Protein AF-A0A5Q0BED1-F1 (afdb_monomer)

pLDDT: mean 77.15, std 21.36, range [31.84, 97.44]

Sequence (148 aa):
MGQYRPIPPTPCAIPGTHDHTKPSTDGGWRLSFCRVACMITAPLAITELKLYQALAAKTGEMLEAANAQEFSSVVKLSAEQGEILDALQALSPSVLSPAAKDHKMRLLAEILAQEKLLECAVNQWHRQVSGQMRINRVRISLTDAYSP

Radius of gyration: 29.72 Å; Cα contacts (8 Å, |Δi|>4): 59; chains: 1; bounding box: 85×28×82 Å

Mean predicted aligned error: 14.16 Å

Foldseek 3Di:
DDDDDDDDDDDDDDDDDDDDDDDDDDDDDPPPVVVVVCVVQVVLLVVLLVLLVVLLVLLVVLLVCLVVVVVVSNVVSVVVSVVSVVVNVPRDDGDDDPVSVVSSVVSVVSSVVSVVSSVVSVVVVVVVVVVVVVVVVVVVVVCVVPPD

Solvent-accessible surface area (backbone atoms only — not comparable to full-atom values): 8977 Å² total; per-residue (Å²): 141,82,84,84,77,87,82,80,86,82,82,87,81,83,86,81,89,78,89,81,81,85,81,79,94,74,81,84,78,87,71,61,67,65,54,58,59,48,65,68,50,49,63,55,43,53,50,53,52,50,49,49,5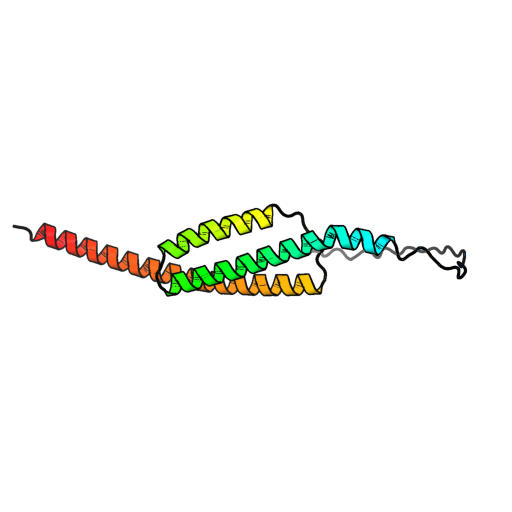1,51,49,36,51,48,48,50,53,33,36,52,28,44,74,71,65,35,56,73,55,29,55,54,47,50,53,56,48,46,56,51,50,53,54,57,67,71,51,72,94,64,90,62,53,72,72,54,47,56,50,51,52,51,43,51,54,50,35,55,55,43,51,54,51,35,52,52,45,53,53,54,48,53,53,51,54,52,51,50,52,51,53,49,52,52,50,50,55,49,50,63,74,69,57,131

Organism: NCBI:txid1808979

Secondary structure (DSSP, 8-state):
---PPPPPPP-------------------TTSHHHHHHHHHHHHHHHHHHHHHHHHHHHHHHHHHHHTT-HHHHHHHHHHHHHHHHHHHHS------HHHHHHHHHHHHHHHHHHHHHHHHHHHHHHHHHHHHHHHHHHHHHHHHT--

Structure (mmCIF, N/CA/C/O backbone):
data_AF-A0A5Q0BED1-F1
#
_entry.id   AF-A0A5Q0BED1-F1
#
loop_
_atom_site.group_PDB
_atom_site.id
_atom_site.type_symbol
_atom_site.label_atom_id
_atom_site.label_alt_id
_atom_site.label_comp_id
_atom_site.label_asym_id
_atom_site.label_entity_id
_atom_site.label_seq_id
_atom_site.pdbx_PDB_ins_code
_atom_site.Cartn_x
_atom_site.Cartn_y
_atom_site.Cartn_z
_atom_site.occupancy
_atom_site.B_iso_or_equiv
_atom_site.auth_seq_id
_atom_site.auth_comp_id
_atom_site.auth_asym_id
_atom_site.auth_atom_id
_atom_site.pdbx_PDB_model_num
ATOM 1 N N . MET A 1 1 ? 39.707 -17.486 21.843 1.00 46.22 1 MET A N 1
ATOM 2 C CA . MET A 1 1 ? 40.657 -16.793 20.947 1.00 46.22 1 MET A CA 1
ATOM 3 C C . MET A 1 1 ? 40.690 -17.536 19.619 1.00 46.22 1 MET A C 1
ATOM 5 O O . MET A 1 1 ? 41.351 -18.558 19.530 1.00 46.22 1 MET A O 1
ATOM 9 N N . GLY A 1 2 ? 39.911 -17.093 18.631 1.00 48.56 2 GLY A N 1
ATOM 10 C CA . GLY A 1 2 ? 39.928 -17.655 17.277 1.00 48.56 2 GLY A CA 1
ATOM 11 C C . GLY A 1 2 ? 40.537 -16.628 16.332 1.00 48.56 2 GLY A C 1
ATOM 12 O O . GLY A 1 2 ? 39.936 -15.581 16.118 1.00 48.56 2 GLY A O 1
ATOM 13 N N . GLN A 1 3 ? 41.752 -16.879 15.846 1.00 46.44 3 GLN A N 1
ATOM 14 C CA . GLN A 1 3 ? 42.438 -15.980 14.920 1.00 46.44 3 GLN A CA 1
ATOM 15 C C . GLN A 1 3 ? 41.924 -16.211 13.498 1.00 46.44 3 GLN A C 1
ATOM 17 O O . GLN A 1 3 ? 42.144 -17.269 12.913 1.00 46.44 3 GLN A O 1
ATOM 22 N N . TYR A 1 4 ? 41.247 -15.210 12.944 1.00 50.22 4 TYR A N 1
ATOM 23 C CA . TYR A 1 4 ? 40.881 -15.161 11.533 1.00 50.22 4 TYR A CA 1
ATOM 24 C C . TYR A 1 4 ? 42.124 -14.750 10.728 1.00 50.22 4 TYR A C 1
ATOM 26 O O . TYR A 1 4 ? 42.684 -13.680 10.971 1.00 50.22 4 TYR A O 1
ATOM 34 N N . ARG A 1 5 ? 42.586 -15.590 9.793 1.00 49.81 5 ARG A N 1
ATOM 35 C CA . ARG A 1 5 ? 43.638 -15.224 8.826 1.00 49.81 5 ARG A CA 1
ATOM 36 C C . ARG A 1 5 ? 42.995 -14.903 7.472 1.00 49.81 5 ARG A C 1
ATOM 38 O O . ARG A 1 5 ? 42.321 -15.776 6.930 1.00 49.81 5 ARG A O 1
ATOM 45 N N . PRO A 1 6 ? 43.198 -13.703 6.902 1.00 54.50 6 PRO A N 1
ATOM 46 C CA . PRO A 1 6 ? 42.753 -13.404 5.546 1.00 54.50 6 PRO A CA 1
ATOM 47 C C . PRO A 1 6 ? 43.672 -14.065 4.506 1.00 54.50 6 PRO A C 1
ATOM 49 O O . PRO A 1 6 ? 44.895 -14.078 4.653 1.00 54.50 6 PRO A O 1
ATOM 52 N N . ILE A 1 7 ? 43.065 -14.615 3.453 1.00 66.88 7 ILE A N 1
ATOM 53 C CA . ILE A 1 7 ? 43.750 -15.183 2.285 1.00 66.88 7 ILE A CA 1
ATOM 54 C C . ILE A 1 7 ? 44.134 -14.021 1.346 1.00 66.88 7 ILE A C 1
ATOM 56 O O . ILE A 1 7 ? 43.274 -13.183 1.065 1.00 66.88 7 ILE A O 1
ATOM 60 N N . PRO A 1 8 ? 45.383 -13.932 0.854 1.00 66.81 8 PRO A N 1
ATOM 61 C CA . PRO A 1 8 ? 45.778 -12.900 -0.102 1.00 66.81 8 PRO A CA 1
ATOM 62 C C . PRO A 1 8 ? 45.208 -13.178 -1.507 1.00 66.81 8 PRO A C 1
ATOM 64 O O . PRO A 1 8 ? 45.094 -14.342 -1.900 1.00 66.81 8 PRO A O 1
ATOM 67 N N . PRO A 1 9 ? 44.883 -12.138 -2.297 1.00 55.72 9 PRO A N 1
ATOM 68 C CA . PRO A 1 9 ? 44.398 -12.318 -3.658 1.00 55.72 9 PRO A CA 1
ATOM 69 C C . PRO A 1 9 ? 45.521 -12.815 -4.575 1.00 55.72 9 PRO A C 1
ATOM 71 O O . PRO A 1 9 ? 46.602 -12.230 -4.647 1.00 55.72 9 PRO A O 1
ATOM 74 N N . THR A 1 10 ? 45.250 -13.901 -5.294 1.00 61.69 10 THR A N 1
ATOM 75 C CA . THR A 1 10 ? 46.113 -14.418 -6.359 1.00 61.69 10 THR A CA 1
ATOM 76 C C . THR A 1 10 ? 46.020 -13.500 -7.586 1.00 61.69 10 THR A C 1
ATOM 78 O O . THR A 1 10 ? 44.911 -13.252 -8.061 1.00 61.69 10 THR A O 1
ATOM 81 N N . PRO A 1 11 ? 47.138 -12.999 -8.139 1.00 48.53 11 PRO A N 1
ATOM 82 C CA . PRO A 1 11 ? 47.123 -12.282 -9.405 1.00 48.53 11 PRO A CA 1
ATOM 83 C C . PRO A 1 11 ? 47.128 -13.288 -10.563 1.00 48.53 11 PRO A C 1
ATOM 85 O O . PRO A 1 11 ? 48.106 -14.002 -10.777 1.00 48.53 11 PRO A O 1
ATOM 88 N N . CYS A 1 12 ? 46.046 -13.341 -11.337 1.00 39.69 12 CYS A N 1
ATOM 89 C CA . CYS A 1 12 ? 46.057 -14.031 -12.625 1.00 39.69 12 CYS A CA 1
ATOM 90 C C . CYS A 1 12 ? 46.737 -13.132 -13.665 1.00 39.69 12 CYS A C 1
ATOM 92 O O . CYS A 1 12 ? 46.105 -12.277 -14.280 1.00 39.69 12 CYS A O 1
ATOM 94 N N . ALA A 1 13 ? 48.042 -13.328 -13.840 1.00 38.00 13 ALA A N 1
ATOM 95 C CA . ALA A 1 13 ? 48.774 -12.873 -15.012 1.00 38.00 13 ALA A CA 1
ATOM 96 C C . ALA A 1 13 ? 48.523 -13.845 -16.178 1.00 38.00 13 ALA A C 1
ATOM 98 O O . ALA A 1 13 ? 48.690 -15.054 -16.021 1.00 38.00 13 ALA A O 1
ATOM 99 N N . ILE A 1 14 ? 48.159 -13.317 -17.347 1.00 54.59 14 ILE A N 1
ATOM 100 C CA . ILE A 1 14 ? 48.158 -14.045 -18.623 1.00 54.59 14 ILE A CA 1
ATOM 101 C C . ILE A 1 14 ? 49.100 -13.288 -19.571 1.00 54.59 14 ILE A C 1
ATOM 103 O O . ILE A 1 14 ? 48.824 -12.125 -19.872 1.00 54.59 14 ILE A O 1
ATOM 107 N N . PRO A 1 15 ? 50.203 -13.898 -20.040 1.00 47.09 15 PRO A N 1
ATOM 108 C CA . PRO A 1 15 ? 51.016 -13.362 -21.125 1.00 47.09 15 PRO A CA 1
ATOM 109 C C . PRO A 1 15 ? 50.720 -14.052 -22.470 1.00 47.09 15 PRO A C 1
ATOM 111 O O . PRO A 1 15 ? 50.434 -15.246 -22.515 1.00 47.09 15 PRO A O 1
ATOM 114 N N . GLY A 1 16 ? 50.886 -13.296 -23.563 1.00 40.16 16 GLY A N 1
ATOM 115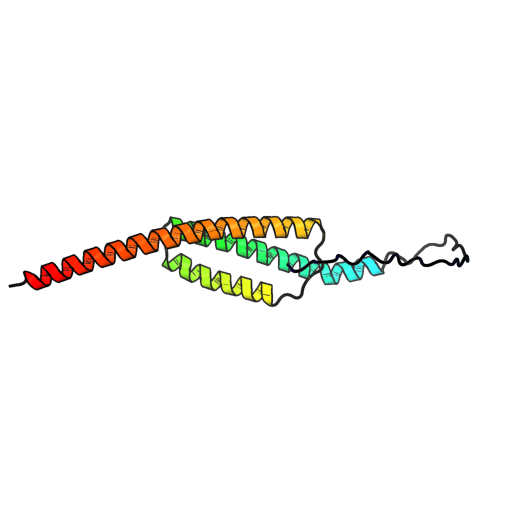 C CA . GLY A 1 16 ? 51.027 -13.803 -24.939 1.00 40.16 16 GLY A CA 1
ATOM 116 C C . GLY A 1 16 ? 49.957 -13.258 -25.891 1.00 40.16 16 GLY A C 1
ATOM 117 O O . GLY A 1 16 ? 48.832 -13.736 -25.904 1.00 40.16 16 GLY A O 1
ATOM 118 N N . THR A 1 17 ? 50.179 -12.117 -26.549 1.00 51.50 17 THR A N 1
ATOM 119 C CA . THR A 1 17 ? 50.734 -11.994 -27.917 1.00 51.50 17 THR A CA 1
ATOM 120 C C . THR A 1 17 ? 50.120 -12.945 -28.945 1.00 51.50 17 THR A C 1
ATOM 122 O O . THR A 1 17 ? 50.581 -14.069 -29.103 1.00 51.50 17 THR A O 1
ATOM 125 N N . HIS A 1 18 ? 49.178 -12.424 -29.729 1.00 44.50 18 HIS A N 1
ATOM 126 C CA . HIS A 1 18 ? 49.092 -12.733 -31.152 1.00 44.50 18 HIS A CA 1
ATOM 127 C C . HIS A 1 18 ? 48.719 -11.461 -31.912 1.00 44.50 18 HIS A C 1
ATOM 129 O O . HIS A 1 18 ? 47.588 -10.980 -31.869 1.00 44.50 18 HIS A O 1
ATOM 135 N N . ASP A 1 19 ? 49.733 -10.913 -32.573 1.00 47.97 19 ASP A N 1
ATOM 136 C CA . ASP A 1 19 ? 49.589 -10.128 -33.789 1.00 47.97 19 ASP A CA 1
ATOM 137 C C . ASP A 1 19 ? 48.840 -10.973 -34.827 1.00 47.97 19 ASP A C 1
ATOM 139 O O . ASP A 1 19 ? 49.147 -12.156 -34.969 1.00 47.97 19 ASP A O 1
ATOM 143 N N . HIS A 1 20 ? 47.871 -10.377 -35.523 1.00 44.81 20 HIS A N 1
ATOM 144 C CA . HIS A 1 20 ? 47.712 -10.477 -36.975 1.00 44.81 20 HIS A CA 1
ATOM 145 C C . HIS A 1 20 ? 46.456 -9.723 -37.442 1.00 44.81 20 HIS A C 1
ATOM 147 O O . HIS A 1 20 ? 45.331 -9.982 -37.019 1.00 44.81 20 HIS A O 1
ATOM 153 N N . THR A 1 21 ? 46.680 -8.918 -38.482 1.00 40.44 21 THR A N 1
ATOM 154 C CA . THR A 1 21 ? 45.725 -8.482 -39.518 1.00 40.44 21 THR A CA 1
ATOM 155 C C . THR A 1 21 ? 44.814 -7.291 -39.205 1.00 40.44 21 THR A C 1
ATOM 157 O O . THR A 1 21 ? 43.781 -7.390 -38.552 1.00 40.44 21 THR A O 1
ATOM 160 N N . LYS A 1 22 ? 45.162 -6.150 -39.817 1.00 53.56 22 LYS A N 1
ATOM 161 C CA . LYS A 1 22 ? 44.222 -5.069 -40.150 1.00 53.56 22 LYS A CA 1
ATOM 162 C C . LYS A 1 22 ? 43.089 -5.602 -41.044 1.00 53.56 22 LYS A C 1
ATOM 164 O O . LYS A 1 22 ? 43.392 -6.272 -42.028 1.00 53.56 22 LYS A O 1
ATOM 169 N N . PRO A 1 23 ? 41.840 -5.160 -40.841 1.00 44.88 23 PRO A N 1
ATOM 170 C CA . PRO A 1 23 ? 40.893 -4.918 -41.925 1.00 44.88 23 PRO A CA 1
ATOM 171 C C . PRO A 1 23 ? 40.794 -3.395 -42.121 1.00 44.88 23 PRO A C 1
ATOM 173 O O . PRO A 1 23 ? 40.469 -2.653 -41.200 1.00 44.88 23 PRO A O 1
ATOM 176 N N . SER A 1 24 ? 41.337 -2.849 -43.207 1.00 40.19 24 SER A N 1
ATOM 177 C CA . SER A 1 24 ? 40.626 -2.644 -44.476 1.00 40.19 24 SER A CA 1
ATOM 178 C C . SER A 1 24 ? 39.240 -2.039 -44.281 1.00 40.19 24 SER A C 1
ATOM 180 O O . SER A 1 24 ? 38.283 -2.707 -43.900 1.00 40.19 24 SER A O 1
ATOM 182 N N . THR A 1 25 ? 39.190 -0.744 -44.553 1.00 50.75 25 THR A N 1
ATOM 183 C CA . THR A 1 25 ? 38.020 0.078 -44.812 1.00 50.75 25 THR A CA 1
ATOM 184 C C . THR A 1 25 ? 37.249 -0.521 -45.987 1.00 50.75 25 THR A C 1
ATOM 186 O O . THR A 1 25 ? 37.693 -0.389 -47.116 1.00 50.75 25 THR A O 1
ATOM 189 N N . ASP A 1 26 ? 36.122 -1.182 -45.731 1.00 40.12 26 ASP A N 1
ATOM 190 C CA . ASP A 1 26 ? 35.053 -1.325 -46.720 1.00 40.12 26 ASP A CA 1
ATOM 191 C C . ASP A 1 26 ? 33.702 -1.490 -46.019 1.00 40.12 26 ASP A C 1
ATOM 193 O O . ASP A 1 26 ? 33.557 -2.176 -45.004 1.00 40.12 26 ASP A O 1
ATOM 197 N N . GLY A 1 27 ? 32.746 -0.707 -46.513 1.00 45.03 27 GLY A N 1
ATOM 198 C CA . GLY A 1 27 ? 31.499 -0.357 -45.851 1.00 45.03 27 GLY A CA 1
ATOM 199 C C . GLY A 1 27 ? 30.377 -1.388 -45.956 1.00 45.03 27 GLY A C 1
ATOM 200 O O . GLY A 1 27 ? 30.379 -2.272 -46.804 1.00 45.03 27 GLY A O 1
ATOM 201 N N . GLY A 1 28 ? 29.377 -1.185 -45.085 1.00 42.25 28 GLY A N 1
ATOM 202 C CA . GLY A 1 28 ? 28.156 -1.994 -44.971 1.00 42.25 28 GLY A CA 1
ATOM 203 C C . GLY A 1 28 ? 28.500 -3.353 -44.372 1.00 42.25 28 GLY A C 1
ATOM 204 O O . GLY A 1 28 ? 29.292 -4.091 -44.912 1.00 42.25 28 GLY A O 1
ATOM 205 N N . TRP A 1 29 ? 28.127 -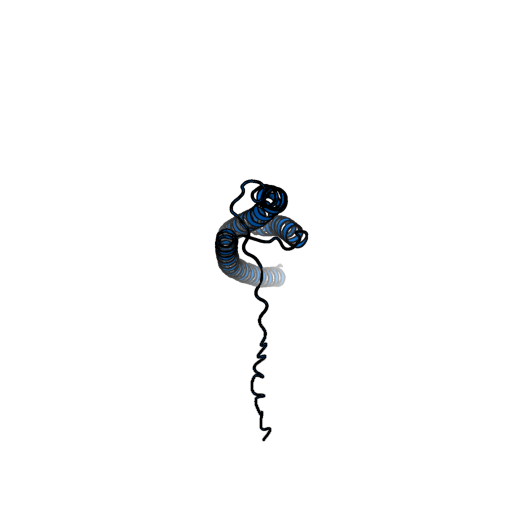3.722 -43.154 1.00 34.72 29 TRP A N 1
ATOM 206 C CA . TRP A 1 29 ? 26.826 -4.319 -42.838 1.00 34.72 29 TRP A CA 1
ATOM 207 C C . TRP A 1 29 ? 26.627 -4.386 -41.305 1.00 34.72 29 TRP A C 1
ATOM 209 O O . TRP A 1 29 ? 25.866 -5.199 -40.788 1.00 34.72 29 TRP A O 1
ATOM 219 N N . ARG A 1 30 ? 27.314 -3.531 -40.531 1.00 34.62 30 ARG A N 1
ATOM 220 C CA . ARG A 1 30 ? 27.325 -3.591 -39.052 1.00 34.62 30 ARG A CA 1
ATOM 221 C C . ARG A 1 30 ? 26.206 -2.829 -38.329 1.00 34.62 30 ARG A C 1
ATOM 223 O O . ARG A 1 30 ? 26.209 -2.783 -37.105 1.00 34.62 30 ARG A O 1
ATOM 230 N N . LEU A 1 31 ? 25.223 -2.281 -39.045 1.00 36.84 31 LEU A N 1
ATOM 231 C CA . LEU A 1 31 ? 24.103 -1.542 -38.434 1.00 36.84 31 LEU A CA 1
ATOM 232 C C . LEU A 1 31 ? 22.758 -2.288 -38.436 1.00 36.84 31 LEU A C 1
ATOM 234 O O . LEU A 1 31 ? 21.774 -1.750 -37.933 1.00 36.84 31 LEU A O 1
ATOM 238 N N . SER A 1 32 ? 22.692 -3.527 -38.936 1.00 37.47 32 SER A N 1
ATOM 239 C CA . SER A 1 32 ? 21.407 -4.243 -39.027 1.00 37.47 32 SER A CA 1
ATOM 240 C C . SER A 1 32 ? 21.036 -5.019 -37.750 1.00 37.47 32 SER A C 1
ATOM 242 O O . SER A 1 32 ? 19.867 -5.075 -37.374 1.00 37.47 32 SER A O 1
ATOM 244 N N . PHE A 1 33 ? 22.015 -5.541 -37.000 1.00 31.84 33 PHE A N 1
ATOM 245 C CA . PHE A 1 33 ? 21.727 -6.386 -35.828 1.00 31.84 33 PHE A CA 1
ATOM 246 C C . PHE A 1 33 ? 21.369 -5.620 -34.540 1.00 31.84 33 PHE A C 1
ATOM 248 O O . PHE A 1 33 ? 20.630 -6.148 -33.711 1.00 31.84 33 PHE A O 1
ATOM 255 N N . CYS A 1 34 ? 21.784 -4.356 -34.383 1.00 34.91 34 CYS A N 1
ATOM 256 C CA . CYS A 1 34 ? 21.385 -3.556 -33.213 1.00 34.91 34 CYS A CA 1
ATOM 257 C C . CYS A 1 34 ? 19.917 -3.103 -33.252 1.00 34.91 34 CYS A C 1
ATOM 259 O O . CYS A 1 34 ? 19.337 -2.848 -32.200 1.00 34.91 34 CYS A O 1
ATOM 261 N N . ARG A 1 35 ? 19.281 -3.018 -34.430 1.00 38.53 35 ARG A N 1
ATOM 262 C CA . ARG A 1 35 ? 17.867 -2.613 -34.520 1.00 38.53 35 ARG A CA 1
ATOM 263 C C . ARG A 1 35 ? 16.903 -3.733 -34.134 1.00 38.53 35 ARG A C 1
ATOM 265 O O . ARG A 1 35 ? 15.912 -3.455 -33.469 1.00 38.53 35 ARG A O 1
ATOM 272 N N . VAL A 1 36 ? 17.210 -4.984 -34.473 1.00 35.94 36 VAL A N 1
ATOM 273 C CA . VAL A 1 36 ? 16.306 -6.117 -34.202 1.00 35.94 36 VAL A CA 1
ATOM 274 C C . VAL A 1 36 ? 16.312 -6.507 -32.718 1.00 35.94 36 VAL A C 1
ATOM 276 O O . VAL A 1 36 ? 15.249 -6.715 -32.140 1.00 35.94 36 VAL A O 1
ATOM 279 N N . ALA A 1 37 ? 17.473 -6.491 -32.053 1.00 38.56 37 ALA A N 1
ATOM 280 C CA . ALA A 1 37 ? 17.550 -6.725 -30.606 1.00 38.56 37 ALA A CA 1
ATOM 281 C C . ALA A 1 37 ? 16.883 -5.600 -29.785 1.00 38.56 37 ALA A C 1
ATOM 283 O O . ALA A 1 37 ? 16.250 -5.870 -28.763 1.00 38.56 37 ALA A O 1
ATOM 284 N N . CYS A 1 38 ? 16.960 -4.351 -30.261 1.00 39.16 38 CYS A N 1
ATOM 285 C CA . CYS A 1 38 ? 16.318 -3.201 -29.620 1.00 39.16 38 CYS A CA 1
ATOM 286 C C . CYS A 1 38 ? 14.784 -3.228 -29.776 1.00 39.16 38 CYS A C 1
ATOM 288 O O . CYS A 1 38 ? 14.073 -2.799 -28.875 1.00 39.16 38 CYS A O 1
ATOM 290 N N . MET A 1 39 ? 14.245 -3.801 -30.860 1.00 36.53 39 MET A N 1
ATOM 291 C CA . MET A 1 39 ? 12.791 -3.871 -31.077 1.00 36.53 39 MET A CA 1
ATOM 292 C C . MET A 1 39 ? 12.076 -4.983 -30.294 1.00 36.53 39 MET A C 1
ATOM 294 O O . MET A 1 39 ? 10.889 -4.843 -30.020 1.00 36.53 39 MET A O 1
ATOM 298 N N . ILE A 1 40 ? 12.771 -6.053 -29.891 1.00 43.94 40 ILE A N 1
ATOM 299 C CA . ILE A 1 40 ? 12.156 -7.163 -29.133 1.00 43.94 40 ILE A CA 1
ATOM 300 C C . ILE A 1 40 ? 12.264 -6.943 -27.612 1.00 43.94 40 ILE A C 1
ATOM 302 O O . ILE A 1 40 ? 11.383 -7.354 -26.862 1.00 43.94 40 ILE A O 1
ATOM 306 N N . THR A 1 41 ? 13.296 -6.234 -27.138 1.00 48.47 41 THR A N 1
ATOM 307 C CA . THR A 1 41 ? 13.507 -5.967 -25.698 1.00 48.47 41 THR A CA 1
ATOM 308 C C . THR A 1 41 ? 12.919 -4.639 -25.208 1.00 48.47 41 THR A C 1
ATOM 310 O O . THR A 1 41 ? 12.508 -4.550 -24.050 1.00 48.47 41 THR A O 1
ATOM 313 N N . ALA A 1 42 ? 12.794 -3.623 -26.071 1.00 47.66 42 ALA A N 1
ATOM 314 C CA . ALA A 1 42 ? 12.172 -2.347 -25.711 1.00 47.66 42 ALA A CA 1
ATOM 315 C C . ALA A 1 42 ? 10.711 -2.442 -25.212 1.00 47.66 42 ALA A C 1
ATOM 317 O O . ALA A 1 42 ? 10.405 -1.773 -24.222 1.00 47.66 42 ALA A O 1
ATOM 318 N N . PRO A 1 43 ? 9.795 -3.241 -25.805 1.00 60.09 43 PRO A N 1
ATOM 319 C CA . PRO A 1 43 ? 8.409 -3.275 -25.333 1.00 60.09 43 PRO A CA 1
ATOM 320 C C . PRO A 1 43 ? 8.276 -3.891 -23.932 1.00 60.09 43 PRO A C 1
ATOM 322 O O . PRO A 1 43 ? 7.435 -3.447 -23.149 1.00 60.09 43 PRO A O 1
ATOM 325 N N . LEU A 1 44 ? 9.138 -4.851 -23.576 1.00 59.09 44 LEU A N 1
ATOM 326 C CA . LEU A 1 44 ? 9.139 -5.482 -22.251 1.00 59.09 44 LEU A CA 1
ATOM 327 C C . LEU A 1 44 ? 9.630 -4.514 -21.164 1.00 59.09 44 LEU A C 1
ATOM 329 O O . LEU A 1 44 ? 8.986 -4.386 -20.126 1.00 59.09 44 LEU A O 1
ATOM 333 N N . ALA A 1 45 ? 10.695 -3.754 -21.439 1.00 67.50 45 ALA A N 1
ATOM 334 C CA . ALA A 1 45 ? 11.220 -2.738 -20.521 1.00 67.50 45 ALA A CA 1
ATOM 335 C C . ALA A 1 45 ? 10.223 -1.588 -20.261 1.00 67.50 45 ALA A C 1
ATOM 337 O O . ALA A 1 45 ? 10.111 -1.088 -19.141 1.00 67.50 45 ALA A O 1
ATOM 338 N N . ILE A 1 46 ? 9.472 -1.176 -21.289 1.00 77.12 46 ILE A N 1
ATOM 339 C CA . ILE A 1 46 ? 8.418 -0.156 -21.158 1.00 77.12 46 ILE A CA 1
ATOM 340 C C . ILE A 1 46 ? 7.249 -0.689 -20.319 1.00 77.12 46 ILE A C 1
ATOM 342 O O . ILE A 1 46 ? 6.677 0.054 -19.524 1.00 77.12 46 ILE A O 1
ATOM 346 N N . THR A 1 47 ? 6.899 -1.966 -20.484 1.00 84.00 47 THR A N 1
ATOM 347 C CA . THR A 1 47 ? 5.810 -2.604 -19.730 1.00 84.00 47 THR A CA 1
ATOM 348 C C . THR A 1 47 ? 6.160 -2.729 -18.247 1.00 84.00 47 THR A C 1
ATOM 350 O O . THR A 1 47 ? 5.346 -2.359 -17.407 1.00 84.00 47 THR A O 1
ATOM 353 N N . GLU A 1 48 ? 7.393 -3.131 -17.918 1.00 87.00 48 GLU A N 1
ATOM 354 C CA . GLU A 1 48 ? 7.879 -3.192 -16.532 1.00 87.00 48 GLU A CA 1
ATOM 355 C C . GLU A 1 48 ? 7.796 -1.822 -15.836 1.00 87.00 48 GLU A C 1
ATOM 357 O O . GLU A 1 48 ? 7.243 -1.706 -14.744 1.00 87.00 48 GLU A O 1
ATOM 362 N N . LEU A 1 49 ? 8.279 -0.753 -16.482 1.00 87.62 49 LEU A N 1
ATOM 363 C CA . LEU A 1 49 ? 8.211 0.600 -15.917 1.00 87.62 49 LEU A CA 1
ATOM 364 C C . LEU A 1 49 ? 6.776 1.098 -15.719 1.00 87.62 49 LEU A C 1
ATOM 366 O O . LEU A 1 49 ? 6.496 1.744 -14.710 1.00 87.62 49 LEU A O 1
ATOM 370 N N . LYS A 1 50 ? 5.869 0.795 -16.652 1.00 91.38 50 LYS A N 1
ATOM 371 C CA . LYS A 1 50 ? 4.452 1.162 -16.529 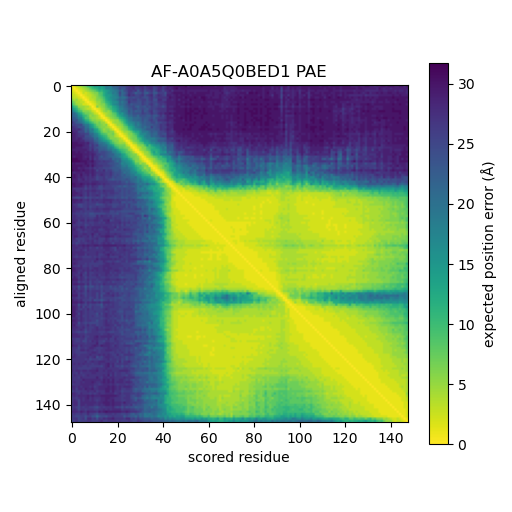1.00 91.38 50 LYS A CA 1
ATOM 372 C C . LYS A 1 50 ? 3.788 0.492 -15.331 1.00 91.38 50 LYS A C 1
ATOM 374 O O . LYS A 1 50 ? 2.993 1.139 -14.659 1.00 91.38 50 LYS A O 1
ATOM 379 N N . LEU A 1 51 ? 4.130 -0.761 -15.040 1.00 91.44 51 LEU A N 1
ATOM 380 C CA . LEU A 1 51 ? 3.607 -1.453 -13.863 1.00 91.44 51 LEU A CA 1
ATOM 381 C C . LEU A 1 51 ? 4.119 -0.828 -12.560 1.00 91.44 51 LEU A C 1
ATOM 383 O O . LEU A 1 51 ? 3.328 -0.623 -11.648 1.00 91.44 51 LEU A O 1
ATOM 387 N N . TYR A 1 52 ? 5.394 -0.429 -12.482 1.00 90.94 52 TYR A N 1
ATOM 388 C CA . TYR A 1 52 ? 5.893 0.318 -11.317 1.00 90.94 52 TYR A CA 1
ATOM 389 C C . TYR A 1 52 ? 5.229 1.691 -11.157 1.00 90.94 52 TYR A C 1
ATOM 391 O O . TYR A 1 52 ? 4.974 2.118 -10.036 1.00 90.94 52 TYR A O 1
ATOM 399 N N . GLN A 1 53 ? 4.927 2.382 -12.258 1.00 93.56 53 GLN A N 1
ATOM 400 C CA . GLN A 1 53 ? 4.170 3.637 -12.210 1.00 93.56 53 GLN A CA 1
ATOM 401 C C . GLN A 1 53 ? 2.735 3.418 -11.726 1.00 93.56 53 GLN A C 1
ATOM 403 O O . GLN A 1 53 ? 2.256 4.182 -10.894 1.00 93.56 53 GLN A O 1
ATOM 408 N N . ALA A 1 54 ? 2.066 2.374 -12.220 1.00 93.75 54 ALA A N 1
ATOM 409 C CA . ALA A 1 54 ? 0.732 2.001 -11.764 1.00 93.75 54 ALA A CA 1
ATOM 410 C C . ALA A 1 54 ? 0.736 1.630 -10.275 1.00 93.75 54 ALA A C 1
ATOM 412 O O . ALA A 1 54 ? -0.149 2.056 -9.540 1.00 93.75 54 ALA A O 1
ATOM 413 N N . LEU A 1 55 ? 1.767 0.911 -9.820 1.00 92.56 55 LEU A N 1
ATOM 414 C CA . LEU A 1 55 ? 1.956 0.568 -8.415 1.00 92.56 55 LEU A CA 1
ATOM 415 C C . LEU A 1 55 ? 2.117 1.824 -7.548 1.00 92.56 55 LEU A C 1
ATOM 417 O O . LEU A 1 55 ? 1.413 1.957 -6.556 1.00 92.56 55 LEU A O 1
ATOM 421 N N . ALA A 1 56 ? 2.976 2.768 -7.946 1.00 92.31 56 ALA A N 1
ATOM 422 C CA . ALA A 1 56 ? 3.153 4.038 -7.234 1.00 92.31 56 ALA A CA 1
ATOM 423 C C . ALA A 1 56 ? 1.855 4.858 -7.166 1.00 92.31 56 ALA A C 1
ATOM 425 O O . ALA A 1 56 ? 1.492 5.353 -6.103 1.00 92.31 56 ALA A O 1
ATOM 426 N N . ALA A 1 57 ? 1.117 4.954 -8.276 1.00 94.75 57 ALA A N 1
ATOM 427 C CA . ALA A 1 57 ? -0.173 5.637 -8.297 1.00 94.75 57 ALA A CA 1
ATOM 428 C C . ALA A 1 57 ? -1.179 4.979 -7.338 1.00 94.75 57 ALA A C 1
ATOM 430 O O . ALA A 1 57 ? -1.813 5.669 -6.543 1.00 94.75 57 ALA A O 1
ATOM 431 N N . LYS A 1 58 ? -1.271 3.643 -7.353 1.00 93.50 58 LYS A N 1
ATOM 432 C CA . LYS A 1 58 ? -2.176 2.892 -6.474 1.00 93.50 58 LYS A CA 1
ATOM 433 C C . LYS A 1 58 ? -1.812 3.023 -5.000 1.00 93.50 58 LYS A C 1
ATOM 435 O O . LYS A 1 58 ? -2.704 3.229 -4.182 1.00 93.50 58 LYS A O 1
ATOM 440 N N . THR A 1 59 ? -0.528 2.977 -4.649 1.00 91.38 59 THR A N 1
ATOM 441 C CA . THR A 1 59 ? -0.081 3.227 -3.271 1.00 91.38 59 THR A CA 1
ATOM 442 C C . THR A 1 59 ? -0.434 4.654 -2.824 1.00 91.38 59 THR A C 1
ATOM 444 O O . THR A 1 59 ? -0.865 4.852 -1.686 1.00 91.38 59 THR A O 1
ATOM 447 N N . GLY A 1 60 ? -0.341 5.637 -3.726 1.00 92.88 60 GLY A N 1
ATOM 448 C CA . GLY A 1 60 ? -0.825 7.001 -3.502 1.00 92.88 60 GLY A CA 1
ATOM 449 C C . GLY A 1 60 ? -2.333 7.067 -3.227 1.00 92.88 60 GLY A C 1
ATOM 450 O O . GLY A 1 60 ? -2.737 7.616 -2.204 1.00 92.88 60 GLY A O 1
ATOM 451 N N . GLU A 1 61 ? -3.158 6.442 -4.073 1.00 96.12 61 GLU A N 1
ATOM 452 C CA . GLU A 1 61 ? -4.619 6.350 -3.885 1.00 96.12 61 GLU A CA 1
ATOM 453 C C . GLU A 1 61 ? -4.983 5.690 -2.542 1.00 96.12 61 GLU A C 1
ATOM 455 O O . GLU A 1 61 ? -5.879 6.148 -1.831 1.00 96.12 61 GLU A O 1
ATOM 460 N N . MET A 1 62 ? -4.263 4.633 -2.152 1.00 94.88 62 MET A N 1
ATOM 461 C CA . MET A 1 62 ? -4.454 3.967 -0.860 1.00 94.88 62 MET A CA 1
ATOM 462 C C . MET A 1 62 ? -4.135 4.889 0.314 1.00 94.88 62 MET A C 1
ATOM 464 O O . MET A 1 62 ? -4.859 4.885 1.311 1.00 94.88 62 MET A O 1
ATOM 468 N N . LEU A 1 63 ? -3.064 5.680 0.213 1.00 91.56 63 LEU A N 1
ATOM 469 C CA . LEU A 1 63 ? -2.694 6.650 1.238 1.00 91.56 63 LEU A CA 1
ATOM 470 C C . LEU A 1 63 ? -3.742 7.762 1.360 1.00 91.56 63 LEU A C 1
ATOM 472 O O . LEU A 1 63 ? -4.111 8.132 2.475 1.00 91.56 63 LEU A O 1
ATOM 476 N N . GLU A 1 64 ? -4.254 8.272 0.240 1.00 95.75 64 GLU A N 1
ATOM 477 C CA . GLU A 1 64 ? -5.343 9.253 0.233 1.00 95.75 64 GLU A CA 1
ATOM 478 C C . GLU A 1 64 ? -6.611 8.690 0.884 1.00 95.75 64 GLU A C 1
ATOM 480 O O . GLU A 1 64 ? -7.156 9.313 1.798 1.00 95.75 64 GLU A O 1
ATOM 485 N N . ALA A 1 65 ? -7.024 7.476 0.508 1.00 94.12 65 ALA A N 1
ATOM 486 C CA . ALA A 1 65 ? -8.166 6.794 1.112 1.00 94.12 65 ALA A CA 1
ATOM 487 C C . ALA 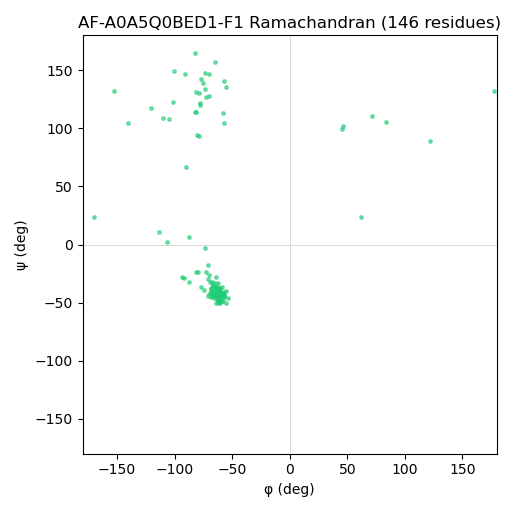A 1 65 ? -7.968 6.544 2.619 1.00 94.12 65 ALA A C 1
ATOM 489 O O . ALA A 1 65 ? -8.893 6.735 3.412 1.00 94.12 65 ALA A O 1
ATOM 490 N N . ALA A 1 66 ? -6.758 6.167 3.043 1.00 90.88 66 ALA A N 1
ATOM 491 C CA . ALA A 1 66 ? -6.433 5.973 4.455 1.00 90.88 66 ALA A CA 1
ATOM 492 C C . ALA A 1 66 ? -6.508 7.285 5.250 1.00 90.88 66 ALA A C 1
ATOM 494 O O . ALA A 1 66 ? -7.057 7.305 6.353 1.00 90.88 66 ALA A O 1
ATOM 495 N N . ASN A 1 67 ? -6.020 8.391 4.682 1.00 93.00 67 ASN A N 1
ATOM 496 C CA . ASN A 1 67 ? -6.122 9.721 5.288 1.00 93.00 67 ASN A CA 1
ATOM 497 C C . ASN A 1 67 ? -7.576 10.212 5.365 1.00 93.00 67 ASN A C 1
ATOM 499 O O . ASN A 1 67 ? -7.959 10.839 6.354 1.00 93.00 67 ASN A O 1
ATOM 503 N N . ALA A 1 68 ? -8.396 9.879 4.365 1.00 95.38 68 ALA A N 1
ATOM 504 C CA . ALA A 1 68 ? -9.837 10.130 4.353 1.00 95.38 68 ALA A CA 1
ATOM 505 C C . ALA A 1 68 ? -10.635 9.192 5.281 1.00 95.38 68 ALA A C 1
ATOM 507 O O . ALA A 1 68 ? -11.844 9.355 5.423 1.00 95.38 68 ALA A O 1
ATOM 508 N N . GLN A 1 69 ? -9.974 8.234 5.943 1.00 93.00 69 GLN A N 1
ATOM 509 C CA . GLN A 1 69 ? -10.592 7.213 6.799 1.00 93.00 69 GLN A CA 1
ATOM 510 C C . GLN A 1 69 ? -11.562 6.275 6.053 1.00 93.00 69 GLN A C 1
ATOM 512 O O . GLN A 1 69 ? -12.425 5.635 6.659 1.00 93.00 69 GLN A O 1
ATOM 517 N N . GLU A 1 70 ? -11.394 6.130 4.738 1.00 95.62 70 GLU A N 1
ATOM 518 C CA . GLU A 1 70 ? -12.188 5.248 3.883 1.00 95.62 70 GLU A CA 1
ATOM 519 C C . GLU A 1 70 ? -11.567 3.844 3.793 1.00 95.62 70 GLU A C 1
ATOM 521 O O . GLU A 1 70 ? -11.096 3.391 2.750 1.00 95.62 70 GLU A O 1
ATOM 526 N N . PHE A 1 71 ? -11.550 3.108 4.905 1.00 88.75 71 PHE A N 1
ATOM 527 C CA . PHE A 1 71 ? -10.840 1.820 4.981 1.00 88.75 71 PHE A CA 1
ATOM 528 C C . PHE A 1 71 ? -11.403 0.732 4.063 1.00 88.75 71 PHE A C 1
ATOM 530 O O . PHE A 1 71 ? -10.662 -0.139 3.612 1.00 88.75 71 PHE A O 1
ATOM 537 N N . SER A 1 72 ? -12.696 0.782 3.744 1.00 92.94 72 SER A N 1
ATOM 538 C CA . SER A 1 72 ? -13.284 -0.105 2.737 1.00 92.94 72 SER A CA 1
ATOM 539 C C . SER A 1 72 ? -12.665 0.121 1.354 1.00 92.94 72 SER A C 1
ATOM 541 O O . SER A 1 72 ? -12.431 -0.848 0.632 1.00 92.94 72 SER A O 1
ATOM 543 N N . SER A 1 73 ? -12.355 1.373 1.008 1.00 93.44 73 SER A N 1
ATOM 544 C CA . SER A 1 73 ? -11.637 1.742 -0.213 1.00 93.44 73 SER A CA 1
ATOM 545 C C . SER A 1 73 ? -10.191 1.242 -0.162 1.00 93.44 73 SER A C 1
ATOM 547 O O . SER A 1 73 ? -9.745 0.610 -1.114 1.00 93.44 73 SER A O 1
ATOM 549 N N . VAL A 1 74 ? -9.493 1.399 0.972 1.00 89.62 74 VAL A N 1
ATOM 550 C CA . VAL A 1 74 ? -8.118 0.882 1.157 1.00 89.62 74 VAL A CA 1
ATOM 551 C C . VAL A 1 74 ? -8.043 -0.634 0.929 1.00 89.62 74 VAL A C 1
ATOM 553 O O . VAL A 1 74 ? -7.147 -1.106 0.236 1.00 89.62 74 VAL A O 1
ATOM 556 N N . VAL A 1 75 ? -8.999 -1.407 1.458 1.00 89.88 75 VAL A N 1
ATOM 557 C CA . VAL A 1 75 ? -9.038 -2.870 1.268 1.00 89.88 75 VAL A CA 1
ATOM 558 C C . VAL A 1 75 ? -9.261 -3.238 -0.200 1.00 89.88 75 VAL A C 1
ATOM 560 O O . VAL A 1 75 ? -8.579 -4.123 -0.711 1.00 89.88 75 VAL A O 1
ATOM 563 N N . LYS A 1 76 ? -10.169 -2.554 -0.906 1.00 92.56 76 LYS A N 1
ATOM 564 C CA . LYS A 1 76 ? -10.390 -2.794 -2.343 1.00 92.56 76 LYS A CA 1
ATOM 565 C C . LYS A 1 76 ? -9.138 -2.494 -3.163 1.00 92.56 76 LYS A C 1
ATOM 567 O O . LYS A 1 76 ? -8.702 -3.338 -3.938 1.00 92.56 76 LYS A O 1
ATOM 572 N N . LEU A 1 77 ? -8.528 -1.337 -2.924 1.00 91.19 77 LEU A N 1
ATOM 573 C CA . LEU A 1 77 ? -7.303 -0.921 -3.600 1.00 91.19 77 LEU A CA 1
ATOM 574 C C . LEU A 1 77 ? -6.133 -1.873 -3.311 1.00 91.19 77 LEU A C 1
ATOM 576 O O . LEU A 1 77 ? -5.327 -2.114 -4.199 1.00 91.19 77 LEU A O 1
ATOM 580 N N . SER A 1 78 ? -6.066 -2.478 -2.118 1.00 89.81 78 SER A N 1
ATOM 581 C CA . SER A 1 78 ? -5.038 -3.485 -1.806 1.00 89.81 78 SER A CA 1
ATOM 582 C C . SER A 1 78 ? -5.159 -4.758 -2.651 1.00 89.81 78 SER A C 1
ATOM 584 O O . SER A 1 78 ? -4.144 -5.353 -3.008 1.00 89.81 78 SER A O 1
ATOM 586 N N . ALA A 1 79 ? -6.381 -5.157 -3.021 1.00 88.25 79 ALA A N 1
ATOM 587 C CA . ALA A 1 79 ? -6.588 -6.286 -3.924 1.00 88.25 79 ALA A CA 1
ATOM 588 C C . ALA A 1 79 ? -6.100 -5.943 -5.342 1.00 88.25 79 ALA A C 1
ATOM 590 O O . ALA A 1 79 ? -5.347 -6.712 -5.931 1.00 88.25 79 ALA A O 1
ATOM 591 N N . GLU A 1 80 ? -6.443 -4.750 -5.839 1.00 89.81 80 GLU A N 1
ATOM 592 C CA . GLU A 1 80 ? -5.963 -4.238 -7.134 1.00 89.81 80 GLU A CA 1
ATOM 593 C C . GLU A 1 80 ? -4.431 -4.088 -7.163 1.00 89.81 80 GLU A C 1
ATOM 595 O O . GLU A 1 80 ? -3.782 -4.392 -8.163 1.00 89.81 80 GLU A O 1
ATOM 600 N N . GLN A 1 81 ? -3.826 -3.655 -6.053 1.00 89.06 81 GLN A N 1
ATOM 601 C CA . GLN A 1 81 ? -2.374 -3.581 -5.902 1.00 89.06 81 GLN A CA 1
ATOM 602 C C . GLN A 1 81 ? -1.726 -4.972 -6.003 1.00 89.06 81 GLN A C 1
ATOM 604 O O . GLN A 1 81 ? -0.677 -5.116 -6.633 1.00 89.06 81 GLN A O 1
ATOM 609 N N . GLY A 1 82 ? -2.366 -5.995 -5.425 1.00 85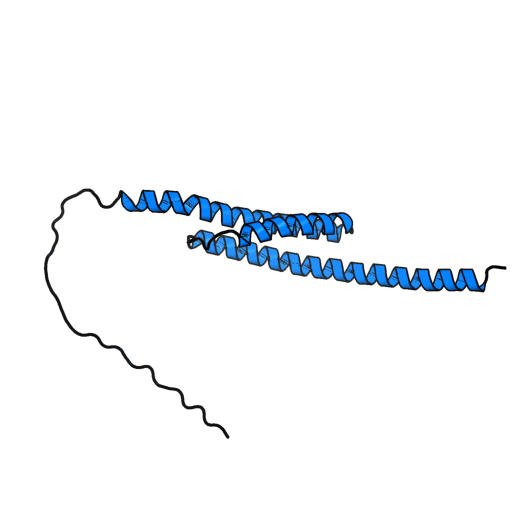.50 82 GLY A N 1
ATOM 610 C CA . GLY A 1 82 ? -1.944 -7.393 -5.531 1.00 85.50 82 GLY A CA 1
ATOM 611 C C . GLY A 1 82 ? -1.870 -7.876 -6.979 1.00 85.50 82 GLY A C 1
ATOM 612 O O . GLY A 1 82 ? -0.855 -8.438 -7.379 1.00 85.50 82 GLY A O 1
ATOM 613 N N . GLU A 1 83 ? -2.871 -7.555 -7.801 1.00 91.25 83 GLU A N 1
ATOM 614 C CA . GLU A 1 83 ? -2.878 -7.916 -9.228 1.00 91.25 83 GLU A CA 1
ATOM 615 C C . GLU A 1 83 ? -1.697 -7.295 -9.999 1.00 91.25 83 GLU A C 1
ATOM 617 O O . GLU A 1 83 ? -1.102 -7.930 -10.874 1.00 91.25 83 GLU A O 1
ATOM 622 N N . ILE A 1 84 ? -1.310 -6.060 -9.658 1.00 90.12 84 ILE A N 1
ATOM 623 C CA . ILE A 1 84 ? -0.150 -5.384 -10.262 1.00 90.12 84 ILE A CA 1
ATOM 624 C C . ILE A 1 84 ? 1.159 -6.059 -9.833 1.00 90.12 84 ILE A C 1
ATOM 626 O O . ILE A 1 84 ? 2.070 -6.213 -10.653 1.00 90.12 84 ILE A O 1
ATOM 630 N N . LEU A 1 85 ? 1.269 -6.464 -8.565 1.00 86.75 85 LEU A N 1
ATOM 631 C CA . LEU A 1 85 ? 2.439 -7.180 -8.051 1.00 86.75 85 LEU A CA 1
ATOM 632 C C . LEU A 1 85 ? 2.584 -8.563 -8.693 1.00 86.75 85 LEU A C 1
ATOM 634 O O . LEU A 1 85 ? 3.689 -8.923 -9.099 1.00 86.75 85 LEU A O 1
ATOM 638 N N . ASP A 1 86 ? 1.482 -9.288 -8.870 1.00 88.88 86 ASP A N 1
ATOM 639 C CA . ASP A 1 86 ? 1.467 -10.573 -9.570 1.00 88.88 86 ASP A CA 1
ATOM 640 C C . ASP A 1 86 ? 1.907 -10.407 -11.032 1.00 88.88 86 ASP A C 1
ATOM 642 O O . ASP A 1 86 ? 2.737 -11.171 -11.536 1.00 88.88 86 ASP A O 1
ATOM 646 N N . ALA A 1 87 ? 1.432 -9.354 -11.707 1.00 89.69 87 ALA A N 1
ATOM 647 C CA . ALA A 1 87 ? 1.868 -9.019 -13.060 1.00 89.69 87 ALA A CA 1
ATOM 648 C C . ALA A 1 87 ? 3.369 -8.681 -13.120 1.00 89.69 87 ALA A C 1
ATOM 650 O O . ALA A 1 87 ? 4.055 -9.110 -14.048 1.00 89.69 87 ALA A O 1
ATOM 651 N N . LEU A 1 88 ? 3.900 -7.953 -12.131 1.00 86.69 88 LEU A N 1
ATOM 652 C CA . LEU A 1 88 ? 5.334 -7.668 -12.015 1.00 86.69 88 LEU A CA 1
ATOM 653 C C . LEU A 1 88 ? 6.156 -8.940 -11.780 1.00 86.69 88 LEU A C 1
ATOM 655 O O . LEU A 1 88 ? 7.226 -9.080 -12.369 1.00 86.69 88 LEU A O 1
ATOM 659 N N . GLN A 1 89 ? 5.671 -9.869 -10.954 1.00 86.81 89 GLN A N 1
ATOM 660 C CA . GLN A 1 89 ? 6.348 -11.137 -10.676 1.00 86.81 89 GLN A CA 1
ATOM 661 C C . GLN A 1 89 ? 6.350 -12.073 -11.892 1.00 86.81 89 GLN A C 1
ATOM 663 O O . GLN A 1 89 ? 7.307 -12.821 -12.092 1.00 86.81 89 GLN A O 1
ATOM 668 N N . ALA A 1 90 ? 5.304 -12.020 -12.719 1.00 87.94 90 ALA A N 1
ATOM 669 C CA . ALA A 1 90 ? 5.209 -12.790 -13.955 1.00 87.94 90 ALA A CA 1
ATOM 670 C C . ALA A 1 90 ? 6.165 -12.293 -15.057 1.00 87.94 90 ALA A C 1
ATOM 672 O O . ALA A 1 90 ? 6.441 -13.027 -16.013 1.00 87.94 90 ALA A O 1
ATOM 673 N N . LEU A 1 91 ? 6.690 -11.066 -14.952 1.00 86.38 91 LEU A N 1
ATOM 674 C CA . LEU A 1 91 ? 7.658 -10.546 -15.911 1.00 86.38 91 LEU A CA 1
ATOM 675 C C . LEU A 1 91 ? 9.034 -11.195 -15.727 1.00 86.38 91 LEU A C 1
ATOM 677 O O . LEU A 1 91 ? 9.592 -11.277 -14.636 1.00 86.38 91 LEU A O 1
ATOM 681 N N . SER A 1 92 ? 9.626 -11.608 -16.846 1.00 77.00 92 SER A N 1
ATOM 682 C CA . SER A 1 92 ? 11.024 -12.040 -16.874 1.00 77.00 92 SER A CA 1
ATOM 683 C C . SER A 1 92 ? 11.962 -10.845 -16.660 1.00 77.00 92 SER A C 1
ATOM 685 O O . SER A 1 92 ? 11.652 -9.747 -17.133 1.00 77.00 92 SER A O 1
ATOM 687 N N . PRO A 1 93 ? 13.127 -11.035 -16.009 1.00 73.38 93 PRO A N 1
ATOM 688 C CA . PRO A 1 93 ? 14.076 -9.956 -15.759 1.00 73.38 93 PRO A CA 1
ATOM 689 C C . PRO A 1 93 ? 14.505 -9.308 -17.079 1.00 73.38 93 PRO A C 1
ATOM 691 O O . PRO A 1 93 ? 15.158 -9.935 -17.916 1.00 73.38 93 PRO A O 1
ATOM 694 N N . SER A 1 94 ? 14.111 -8.049 -17.269 1.00 74.25 94 SER A N 1
ATOM 695 C CA . SER A 1 94 ? 14.394 -7.301 -18.487 1.00 74.25 94 SER A CA 1
ATOM 696 C C . SER A 1 94 ? 15.710 -6.524 -18.365 1.00 74.25 94 SER A C 1
ATOM 698 O O . SER A 1 94 ? 16.106 -6.060 -17.290 1.00 74.25 94 SER A O 1
ATOM 700 N N . VAL A 1 95 ? 16.434 -6.382 -19.478 1.00 78.12 95 VAL A N 1
ATOM 701 C CA . VAL A 1 95 ? 17.648 -5.559 -19.516 1.00 78.12 95 VAL A CA 1
ATOM 702 C C . VAL A 1 95 ? 17.233 -4.097 -19.669 1.00 78.12 95 VAL A C 1
ATOM 704 O O . VAL A 1 95 ? 17.009 -3.607 -20.774 1.00 78.12 95 VAL A O 1
ATOM 707 N N . LEU A 1 96 ? 17.124 -3.395 -18.542 1.00 79.12 96 LEU A N 1
ATOM 708 C CA . LEU A 1 96 ? 16.806 -1.968 -18.509 1.00 79.12 96 LEU A CA 1
ATOM 709 C C . LEU A 1 96 ? 18.026 -1.103 -18.863 1.00 79.12 96 LEU A C 1
ATOM 711 O O . LEU A 1 96 ? 19.153 -1.376 -18.433 1.00 79.12 96 LEU A O 1
ATOM 715 N N . SER A 1 97 ? 17.789 -0.011 -19.596 1.00 86.44 97 SER A N 1
ATOM 716 C CA . SER A 1 97 ? 18.796 1.033 -19.814 1.00 86.44 97 SER A CA 1
ATOM 717 C C . SER A 1 97 ? 19.153 1.736 -18.490 1.00 86.44 97 SER A C 1
ATOM 719 O O . SER A 1 97 ? 18.339 1.732 -17.564 1.00 86.44 97 SER A O 1
ATOM 721 N N . PRO A 1 98 ? 20.335 2.370 -18.365 1.00 85.94 98 PRO A N 1
ATOM 722 C CA . PRO A 1 98 ? 20.716 3.082 -17.140 1.00 85.94 98 PRO A CA 1
ATOM 723 C C . PRO A 1 98 ? 19.674 4.122 -16.698 1.00 85.94 98 PRO A C 1
ATOM 725 O O . PRO A 1 98 ? 19.230 4.097 -15.557 1.00 85.94 98 PRO A O 1
ATOM 728 N N . ALA A 1 99 ? 19.169 4.937 -17.632 1.00 86.75 99 ALA A N 1
ATOM 729 C CA . ALA A 1 99 ? 18.126 5.924 -17.345 1.00 86.75 99 ALA A CA 1
ATOM 730 C C . ALA A 1 99 ? 16.799 5.287 -16.878 1.00 86.75 99 ALA A C 1
ATOM 732 O O . ALA A 1 99 ? 16.122 5.823 -16.001 1.00 86.75 99 ALA A O 1
ATOM 733 N N . ALA A 1 100 ? 16.428 4.129 -17.439 1.00 87.19 100 ALA A N 1
ATOM 734 C CA . ALA A 1 100 ? 15.249 3.378 -17.010 1.00 87.19 100 ALA A CA 1
ATOM 735 C C . ALA A 1 100 ? 15.422 2.791 -15.601 1.00 87.19 100 ALA A C 1
ATOM 737 O O . ALA A 1 100 ? 14.478 2.806 -14.813 1.00 87.19 100 ALA A O 1
ATOM 738 N N . LYS A 1 101 ? 16.628 2.324 -15.255 1.00 87.31 101 LYS A N 1
ATOM 739 C CA . LYS A 1 101 ? 16.951 1.861 -13.898 1.00 87.31 101 LYS A CA 1
ATOM 740 C C . LYS A 1 101 ? 16.843 2.995 -12.884 1.00 87.31 101 LYS A C 1
ATOM 742 O O . LYS A 1 101 ? 16.196 2.809 -11.861 1.00 87.31 101 LYS A O 1
ATOM 747 N N . ASP A 1 102 ? 17.388 4.169 -13.190 1.00 90.25 102 ASP A N 1
ATOM 748 C CA . ASP A 1 102 ? 17.301 5.334 -12.300 1.00 90.25 102 ASP A CA 1
ATOM 749 C C . ASP A 1 102 ? 15.849 5.779 -12.083 1.00 90.25 102 ASP A C 1
ATOM 751 O O . ASP A 1 102 ? 15.455 6.161 -10.981 1.00 90.25 102 ASP A O 1
ATOM 755 N N . HIS A 1 103 ? 15.018 5.711 -13.126 1.00 90.31 103 HIS A N 1
ATOM 756 C CA . HIS A 1 103 ? 13.584 5.980 -13.011 1.00 90.31 103 HIS A CA 1
ATOM 757 C C . HIS A 1 103 ? 12.864 4.938 -12.148 1.00 90.31 103 HIS A C 1
ATOM 759 O O . HIS A 1 103 ? 12.136 5.306 -11.230 1.00 90.31 103 HIS A O 1
ATOM 765 N N . LYS A 1 104 ? 13.132 3.646 -12.371 1.00 89.69 104 LYS A N 1
ATOM 766 C CA . LYS A 1 104 ? 12.611 2.552 -11.539 1.00 89.69 104 LYS A CA 1
ATOM 767 C C . LYS A 1 104 ? 12.996 2.725 -10.067 1.00 89.69 104 LYS A C 1
ATOM 769 O O . LYS A 1 104 ? 12.145 2.583 -9.198 1.00 89.69 104 LYS A O 1
ATOM 774 N N . MET A 1 105 ? 14.253 3.063 -9.781 1.00 92.12 105 MET A N 1
ATOM 775 C CA . MET A 1 105 ? 14.730 3.282 -8.412 1.00 92.12 105 MET A CA 1
ATOM 776 C C . MET A 1 105 ? 14.025 4.458 -7.730 1.00 92.12 105 MET A C 1
ATOM 778 O O . MET A 1 105 ? 13.703 4.363 -6.548 1.00 92.12 105 MET A O 1
ATOM 782 N N . ARG A 1 106 ? 13.740 5.542 -8.465 1.00 94.25 106 ARG A N 1
ATOM 783 C CA . ARG A 1 106 ? 12.952 6.670 -7.942 1.00 94.25 106 ARG A CA 1
ATOM 784 C C . ARG A 1 106 ? 11.518 6.264 -7.608 1.00 94.25 106 ARG A C 1
ATOM 786 O O . ARG A 1 106 ? 11.059 6.582 -6.518 1.00 94.25 106 ARG A O 1
ATOM 793 N N . LEU A 1 107 ? 10.856 5.518 -8.494 1.00 91.81 107 LEU A N 1
ATOM 794 C CA . LEU A 1 107 ? 9.504 5.001 -8.247 1.00 91.81 107 LEU A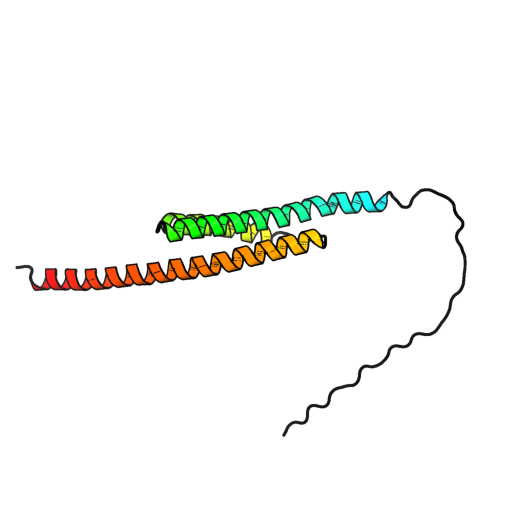 CA 1
ATOM 795 C C . LEU A 1 107 ? 9.462 4.066 -7.033 1.00 91.81 107 LEU A C 1
ATOM 797 O O . LEU A 1 107 ? 8.570 4.174 -6.204 1.00 91.81 107 LEU A O 1
ATOM 801 N N . LEU A 1 108 ? 10.449 3.179 -6.884 1.00 91.00 108 LEU A N 1
ATOM 802 C CA . LEU A 1 108 ? 10.544 2.303 -5.714 1.00 91.00 108 LEU A CA 1
ATOM 803 C C . LEU A 1 108 ? 10.733 3.092 -4.415 1.00 91.00 108 LEU A C 1
ATOM 805 O O . LEU A 1 108 ? 10.100 2.776 -3.413 1.00 91.00 108 LEU A O 1
ATOM 809 N N . ALA A 1 109 ? 11.583 4.119 -4.425 1.00 92.69 109 ALA A N 1
ATOM 810 C CA . ALA A 1 109 ? 11.766 4.978 -3.260 1.00 92.69 109 ALA A CA 1
ATOM 811 C C . ALA A 1 109 ? 10.469 5.715 -2.883 1.00 92.69 109 ALA A C 1
ATOM 813 O O . ALA A 1 109 ? 10.159 5.837 -1.699 1.00 92.69 109 ALA A O 1
ATOM 814 N N . GLU A 1 110 ? 9.705 6.167 -3.879 1.00 93.44 110 GLU A N 1
ATOM 815 C CA . GLU A 1 110 ? 8.392 6.785 -3.685 1.00 93.44 110 GLU A CA 1
ATOM 816 C C . GLU A 1 110 ? 7.382 5.802 -3.082 1.00 93.44 110 GLU A C 1
ATOM 818 O O . GLU A 1 110 ? 6.785 6.113 -2.053 1.00 93.44 110 GLU A O 1
ATOM 823 N N . ILE A 1 111 ? 7.257 4.600 -3.653 1.00 91.44 111 ILE A N 1
ATOM 824 C CA . ILE A 1 111 ? 6.371 3.542 -3.143 1.00 91.44 111 ILE A CA 1
ATOM 825 C C . ILE A 1 111 ? 6.699 3.231 -1.681 1.00 91.44 111 ILE A C 1
ATOM 827 O O . ILE A 1 111 ? 5.814 3.281 -0.835 1.00 91.44 111 ILE A O 1
ATOM 831 N N . LEU A 1 112 ? 7.973 2.989 -1.356 1.00 92.12 112 LEU A N 1
ATOM 832 C CA . LEU A 1 112 ? 8.394 2.669 0.013 1.00 92.12 112 LEU A CA 1
ATOM 833 C C . LEU A 1 112 ? 8.110 3.812 0.997 1.00 92.12 112 LEU A C 1
ATOM 835 O O . LEU A 1 112 ? 7.748 3.575 2.152 1.00 92.12 112 LEU A O 1
ATOM 839 N N . ALA A 1 113 ? 8.277 5.063 0.562 1.00 91.94 113 ALA A N 1
ATOM 840 C CA . ALA A 1 113 ? 7.939 6.217 1.384 1.00 91.94 113 ALA A CA 1
ATOM 841 C C . ALA A 1 113 ? 6.426 6.295 1.644 1.00 91.94 113 ALA A C 1
ATOM 843 O O . ALA A 1 113 ? 6.015 6.519 2.784 1.00 91.94 113 ALA A O 1
ATOM 844 N N . GLN A 1 114 ? 5.604 6.072 0.617 1.00 88.81 114 GLN A N 1
ATOM 845 C CA . GLN A 1 114 ? 4.145 6.070 0.727 1.00 88.81 114 GLN A CA 1
ATOM 846 C C . GLN A 1 114 ? 3.630 4.897 1.574 1.00 88.81 114 GLN A C 1
ATOM 848 O O . GLN A 1 114 ? 2.775 5.107 2.430 1.00 88.81 114 GLN A O 1
ATOM 853 N N . GLU A 1 115 ? 4.188 3.694 1.423 1.00 90.75 115 GLU A N 1
ATOM 854 C CA . GLU A 1 115 ? 3.841 2.515 2.231 1.00 90.75 115 GLU A CA 1
ATOM 855 C C . GLU A 1 115 ? 4.085 2.757 3.722 1.00 90.75 115 GLU A C 1
ATOM 857 O O . GLU A 1 115 ? 3.237 2.435 4.553 1.00 90.75 115 GLU A O 1
ATOM 862 N N . LYS A 1 116 ? 5.199 3.404 4.077 1.00 89.25 116 LYS A N 1
ATOM 863 C CA . LYS A 1 116 ? 5.484 3.762 5.472 1.00 89.25 116 LYS A CA 1
ATOM 864 C C . LYS A 1 116 ? 4.452 4.737 6.047 1.00 89.25 116 LYS A C 1
ATOM 866 O O . LYS A 1 116 ? 4.082 4.636 7.220 1.00 89.25 116 LYS A O 1
ATOM 871 N N . LEU A 1 117 ? 3.998 5.700 5.244 1.00 91.19 117 LEU A N 1
ATOM 872 C CA . LEU A 1 117 ? 2.941 6.633 5.646 1.00 91.19 117 LEU A CA 1
ATOM 873 C C . LEU A 1 117 ? 1.597 5.913 5.795 1.00 91.19 117 LEU A C 1
ATOM 875 O O . LEU A 1 117 ? 0.890 6.136 6.779 1.00 91.19 117 LEU A O 1
ATOM 879 N N . LEU A 1 118 ? 1.283 5.007 4.869 1.00 87.81 118 LEU A N 1
ATOM 880 C CA . LEU A 1 118 ? 0.082 4.180 4.904 1.00 87.81 118 LEU A CA 1
ATOM 881 C C . LEU A 1 118 ? 0.054 3.292 6.155 1.00 87.81 118 LEU A C 1
ATOM 883 O O . LEU A 1 118 ? -0.955 3.258 6.857 1.00 87.81 118 LEU A O 1
ATOM 887 N N . GLU A 1 119 ? 1.166 2.637 6.493 1.00 89.50 119 GLU A N 1
ATOM 888 C CA . GLU A 1 119 ? 1.301 1.830 7.711 1.00 89.50 119 GLU A CA 1
ATOM 889 C C . GLU A 1 119 ? 1.005 2.666 8.966 1.00 89.50 119 GLU A C 1
ATOM 891 O O . GLU A 1 119 ? 0.263 2.247 9.858 1.00 89.50 119 GLU A O 1
ATOM 896 N N . CYS A 1 120 ? 1.547 3.884 9.028 1.00 93.25 120 CYS A N 1
ATOM 897 C CA . CYS A 1 120 ? 1.296 4.808 10.130 1.00 93.25 120 CYS A CA 1
ATOM 898 C C . CYS A 1 120 ? -0.193 5.186 10.237 1.00 93.25 120 CYS A C 1
ATOM 900 O O . CYS A 1 120 ? -0.744 5.154 11.344 1.00 93.25 120 CYS A O 1
ATOM 902 N N . ALA A 1 121 ? -0.852 5.486 9.112 1.00 88.75 121 ALA A N 1
ATOM 903 C CA . ALA A 1 121 ? -2.279 5.811 9.058 1.00 88.75 121 ALA A CA 1
ATOM 904 C C . ALA A 1 121 ? -3.159 4.626 9.502 1.00 88.75 121 ALA A C 1
ATOM 906 O O . ALA A 1 121 ? -4.028 4.777 10.366 1.00 88.75 121 ALA A O 1
ATOM 907 N N . VAL A 1 122 ? -2.882 3.421 8.997 1.00 86.31 122 VAL A N 1
ATOM 908 C CA . VAL A 1 122 ? -3.601 2.190 9.367 1.00 86.31 122 VAL A CA 1
ATOM 909 C C . VAL A 1 122 ? -3.424 1.872 10.855 1.00 86.31 122 VAL A C 1
ATOM 911 O O . VAL A 1 122 ? -4.400 1.579 11.548 1.00 86.31 122 VAL A O 1
ATOM 914 N N . ASN A 1 123 ? -2.210 2.003 11.396 1.00 89.88 123 ASN A N 1
ATOM 915 C CA . ASN A 1 123 ? -1.940 1.781 12.820 1.00 89.88 123 ASN A CA 1
ATOM 916 C C . ASN A 1 123 ? -2.619 2.818 13.725 1.00 89.88 123 ASN A C 1
ATOM 918 O O . ASN A 1 123 ? -3.047 2.508 14.842 1.00 89.88 123 ASN A O 1
ATOM 922 N N . GLN A 1 124 ? -2.709 4.073 13.285 1.00 92.31 124 GLN A N 1
ATOM 923 C CA . GLN A 1 124 ? -3.471 5.098 13.996 1.00 92.31 124 GLN A CA 1
ATOM 924 C C . GLN A 1 124 ? -4.955 4.730 14.056 1.00 92.31 124 GLN A C 1
ATOM 926 O O . GLN A 1 124 ? -5.545 4.753 15.138 1.00 92.31 124 GLN A O 1
ATOM 931 N N . TRP A 1 125 ? -5.536 4.333 12.931 1.00 89.62 125 TRP A N 1
ATOM 932 C CA . TRP A 1 125 ? -6.926 3.902 12.871 1.00 89.62 125 TRP A CA 1
ATOM 933 C C . TRP A 1 125 ? -7.204 2.664 13.724 1.00 89.62 125 TRP A C 1
ATOM 935 O O . TRP A 1 125 ? -8.150 2.656 14.511 1.00 89.62 125 TRP A O 1
ATOM 945 N N . HIS A 1 126 ? -6.349 1.643 13.652 1.00 88.81 126 HIS A N 1
ATOM 946 C CA . HIS A 1 126 ? -6.499 0.436 14.461 1.00 88.81 126 HIS A CA 1
ATOM 947 C C . HIS A 1 126 ? -6.569 0.761 15.963 1.00 88.81 126 HIS A C 1
ATOM 949 O O . HIS A 1 126 ? -7.405 0.214 16.693 1.00 88.81 126 HIS A O 1
ATOM 955 N N . ARG A 1 127 ? -5.746 1.712 16.427 1.00 94.75 127 ARG A N 1
ATOM 956 C CA . ARG A 1 127 ? -5.796 2.218 17.806 1.00 94.75 127 ARG A CA 1
ATOM 957 C C . ARG A 1 127 ? -7.117 2.923 18.118 1.00 94.75 127 ARG A C 1
ATOM 959 O O . ARG A 1 127 ? -7.676 2.692 19.189 1.00 94.75 127 ARG A O 1
ATOM 966 N N . GLN A 1 128 ? -7.636 3.738 17.199 1.00 93.38 128 GLN A N 1
ATOM 967 C CA . GLN A 1 128 ? -8.926 4.420 17.364 1.00 93.38 128 GLN A CA 1
ATOM 968 C C . GLN A 1 128 ? -10.086 3.424 17.481 1.00 93.38 128 GLN A C 1
ATOM 970 O O . GLN A 1 128 ? -10.852 3.494 18.443 1.00 93.38 128 GLN A O 1
ATOM 975 N N . VAL A 1 129 ? -10.180 2.457 16.563 1.00 92.50 129 VAL A N 1
ATOM 976 C CA . VAL A 1 129 ? -11.228 1.423 16.578 1.00 92.50 129 VAL A CA 1
ATOM 977 C C . VAL A 1 129 ? -11.146 0.583 17.846 1.00 92.50 129 VAL A C 1
ATOM 979 O O . VAL A 1 129 ? -12.157 0.369 18.514 1.00 92.50 129 VAL A O 1
ATOM 982 N N . SER A 1 130 ? -9.944 0.161 18.236 1.00 93.81 130 SER A N 1
ATOM 983 C CA . SER A 1 130 ? -9.738 -0.607 19.469 1.00 93.81 130 SER A CA 1
ATOM 984 C C . SER A 1 130 ? -10.174 0.177 20.711 1.00 93.81 130 SER A C 1
ATOM 986 O O . SER A 1 130 ? -10.823 -0.372 21.606 1.00 93.81 130 SER A O 1
ATOM 988 N N . GLY A 1 131 ? -9.879 1.481 20.752 1.00 96.19 131 GLY A N 1
ATOM 989 C CA . GLY A 1 131 ? -10.349 2.384 21.801 1.00 96.19 131 GLY A CA 1
ATOM 990 C C . GLY A 1 131 ? -11.876 2.476 21.852 1.00 96.19 131 GLY A C 1
ATOM 991 O O . GLY A 1 131 ? -12.470 2.291 22.915 1.00 96.19 131 GLY A O 1
ATOM 992 N N . GLN A 1 132 ? -12.524 2.679 20.703 1.00 95.88 132 GLN A N 1
ATOM 993 C CA . GLN A 1 132 ? -13.985 2.737 20.600 1.00 95.88 132 GLN A CA 1
ATOM 994 C C . GLN A 1 132 ? -14.650 1.418 21.005 1.00 95.88 132 GLN A C 1
ATOM 996 O O . GLN A 1 132 ? -15.626 1.425 21.752 1.00 95.88 132 GLN A O 1
ATOM 1001 N N . MET A 1 133 ? -14.105 0.275 20.580 1.00 94.88 133 MET A N 1
ATOM 1002 C CA . MET A 1 133 ? -14.606 -1.041 20.979 1.00 94.88 133 MET A CA 1
ATOM 1003 C C . MET A 1 133 ? -14.529 -1.239 22.494 1.00 94.88 133 MET A C 1
ATOM 1005 O O . MET A 1 133 ? -15.476 -1.751 23.091 1.00 94.88 133 MET A O 1
ATOM 1009 N N . ARG A 1 134 ? -13.439 -0.805 23.139 1.00 95.94 134 ARG A N 1
ATOM 1010 C CA . ARG A 1 134 ? -13.309 -0.864 24.600 1.00 95.94 134 ARG A CA 1
ATOM 1011 C C . ARG A 1 134 ? -14.369 -0.010 25.295 1.00 95.94 134 ARG A C 1
ATOM 1013 O O . ARG A 1 134 ? -15.013 -0.499 26.219 1.00 95.94 134 ARG A O 1
ATOM 1020 N N . ILE A 1 135 ? -14.575 1.227 24.838 1.00 96.69 135 ILE A N 1
ATOM 102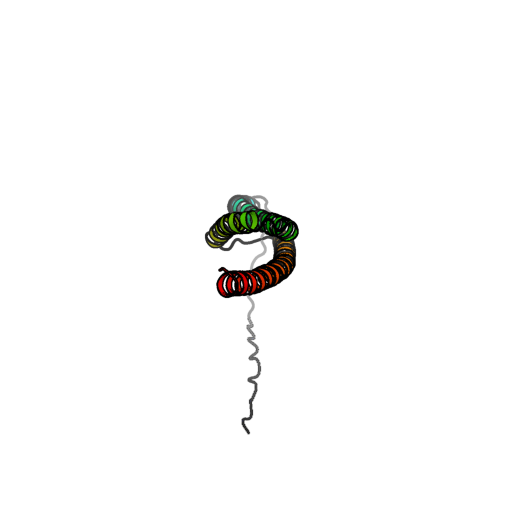1 C CA . ILE A 1 135 ? -15.605 2.129 25.379 1.00 96.69 135 ILE A CA 1
ATOM 1022 C C . ILE A 1 135 ? -16.998 1.513 25.209 1.00 96.69 135 ILE A C 1
ATOM 1024 O O . ILE A 1 135 ? -17.769 1.463 26.165 1.00 96.69 135 ILE A O 1
ATOM 1028 N N . ASN A 1 136 ? -17.303 0.975 24.026 1.00 96.31 136 ASN A N 1
ATOM 1029 C CA . ASN A 1 136 ? -18.586 0.332 23.751 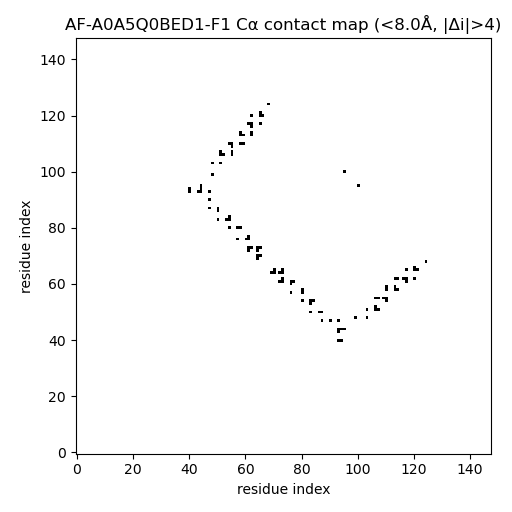1.00 96.31 136 ASN A CA 1
ATOM 1030 C C . ASN A 1 136 ? -18.830 -0.891 24.640 1.00 96.31 136 ASN A C 1
ATOM 1032 O O . ASN A 1 136 ? -19.939 -1.045 25.142 1.00 96.31 136 ASN A O 1
ATOM 1036 N N . ARG A 1 137 ? -17.814 -1.729 24.889 1.00 95.81 137 ARG A N 1
ATOM 1037 C CA . ARG A 1 137 ? -17.931 -2.873 25.811 1.00 95.81 137 ARG A CA 1
ATOM 1038 C C . ARG A 1 137 ? -18.257 -2.433 27.235 1.00 95.81 137 ARG A C 1
ATOM 1040 O O . ARG A 1 137 ? -19.140 -3.013 27.854 1.00 95.81 137 ARG A O 1
ATOM 1047 N N . VAL A 1 138 ? -17.578 -1.398 27.735 1.00 96.75 138 VAL A N 1
ATOM 1048 C CA . VAL A 1 138 ? -17.872 -0.833 29.062 1.00 96.75 138 VAL A CA 1
ATOM 1049 C C . VAL A 1 138 ? -19.295 -0.284 29.102 1.00 96.75 138 VAL A C 1
ATOM 1051 O O . VAL A 1 138 ? -20.024 -0.561 30.047 1.00 96.75 138 VAL A O 1
ATOM 1054 N N . ARG A 1 139 ? -19.718 0.438 28.059 1.00 96.56 139 ARG A N 1
ATOM 1055 C CA . ARG A 1 139 ? -21.078 0.977 27.965 1.00 96.56 139 ARG A CA 1
ATOM 1056 C C . ARG A 1 139 ? -22.132 -0.128 28.010 1.00 96.56 139 ARG A C 1
ATOM 1058 O O . ARG A 1 139 ? -23.055 -0.010 28.799 1.00 96.56 139 ARG A O 1
ATOM 1065 N N . ILE A 1 140 ? -21.975 -1.186 27.210 1.00 96.38 140 ILE A N 1
ATOM 1066 C CA . ILE A 1 140 ? -22.894 -2.338 27.197 1.00 96.38 140 ILE A CA 1
ATOM 1067 C C . ILE A 1 140 ? -22.939 -2.988 28.581 1.00 96.38 140 ILE A C 1
ATOM 1069 O O . ILE A 1 140 ? -24.015 -3.135 29.139 1.00 96.38 140 ILE A O 1
ATOM 1073 N N . SER A 1 141 ? -21.779 -3.258 29.186 1.00 96.56 141 SER A N 1
ATOM 1074 C CA . SER A 1 141 ? -21.716 -3.844 30.529 1.00 96.56 141 SER A CA 1
ATOM 1075 C C . SER A 1 141 ? -22.417 -2.991 31.590 1.00 96.56 141 SER A C 1
ATOM 1077 O O . SER A 1 141 ? -23.011 -3.549 32.508 1.00 96.56 141 SER A O 1
ATOM 1079 N N . LEU A 1 142 ? -22.338 -1.661 31.497 1.00 97.44 142 LEU A N 1
ATOM 1080 C CA . LEU A 1 142 ? -23.069 -0.768 32.395 1.00 97.44 142 LEU A CA 1
ATOM 1081 C C . LEU A 1 142 ? -24.569 -0.797 32.097 1.00 97.44 142 LEU A C 1
ATOM 1083 O O . LEU A 1 142 ? -25.366 -0.883 33.021 1.00 97.44 142 LEU A O 1
ATOM 1087 N N . THR A 1 143 ? -24.969 -0.752 30.826 1.00 97.25 143 THR A N 1
ATOM 1088 C CA . THR A 1 143 ? -26.382 -0.858 30.447 1.00 97.25 143 THR A CA 1
ATOM 1089 C C . THR A 1 143 ? -26.998 -2.156 30.963 1.00 97.25 143 THR A C 1
ATOM 1091 O O . THR A 1 143 ? -28.073 -2.099 31.545 1.00 97.25 143 THR A O 1
ATOM 1094 N N . ASP A 1 144 ? -26.297 -3.282 30.841 1.00 96.69 144 ASP A N 1
ATOM 1095 C CA . ASP A 1 144 ? -26.760 -4.585 31.324 1.00 96.69 144 ASP A CA 1
ATOM 1096 C C . ASP A 1 144 ? -26.853 -4.628 32.858 1.00 96.69 144 ASP A C 1
ATOM 1098 O O . ASP A 1 144 ? -27.811 -5.165 33.404 1.00 96.69 144 ASP A O 1
ATOM 1102 N N . ALA A 1 145 ? -25.889 -4.030 33.570 1.00 96.12 145 ALA A N 1
ATOM 1103 C CA . ALA A 1 145 ? -25.870 -4.010 35.036 1.00 96.12 145 ALA A CA 1
ATOM 1104 C C . ALA A 1 145 ? -26.963 -3.124 35.662 1.00 96.12 145 ALA A C 1
ATOM 1106 O O . ALA A 1 145 ? -27.348 -3.347 36.808 1.00 96.12 145 ALA A O 1
ATOM 1107 N N . TYR A 1 146 ? -27.430 -2.109 34.931 1.00 95.94 146 TYR A N 1
ATOM 1108 C CA . TYR A 1 146 ? -28.425 -1.138 35.395 1.00 95.94 146 TYR A CA 1
ATOM 1109 C C . TYR A 1 146 ? -29.764 -1.236 34.642 1.00 95.94 146 TYR A C 1
ATOM 1111 O O . TYR A 1 146 ? -30.603 -0.345 34.787 1.00 95.94 146 TYR A O 1
ATOM 1119 N N . SER A 1 147 ? -29.979 -2.285 33.839 1.00 86.12 147 SER A N 1
ATOM 1120 C CA . SER A 1 147 ? -31.278 -2.552 33.214 1.00 86.12 147 SER A CA 1
ATOM 1121 C C . SER A 1 147 ? -32.220 -3.188 34.252 1.00 86.12 147 SER A C 1
ATOM 1123 O O . SER A 1 147 ? -31.836 -4.199 34.843 1.00 86.12 147 SER A O 1
ATOM 1125 N N . PRO A 1 148 ? -33.386 -2.578 34.541 1.00 76.94 148 PRO A N 1
ATOM 1126 C CA . PRO A 1 148 ? -34.334 -3.056 35.551 1.00 76.94 148 PRO A CA 1
ATOM 1127 C C . PRO A 1 148 ? -35.103 -4.316 35.137 1.00 76.94 148 PRO A C 1
ATOM 1129 O O . PRO A 1 148 ? -35.364 -4.493 33.925 1.00 76.94 148 PRO A O 1
#

InterPro domains:
  IPR008622 Flagellar protein FliT [PF05400] (50-147)

Nearest PDB structures (foldseek):
  6ch2-assembly3_F  TM=8.005E-01  e=4.850E-02  Salmonella enterica subsp. enterica serovar Typhimurium str. LT2
  2lrl-assembly1_A  TM=6.818E-01  e=2.687E-01  Escherichia coli K-12
  2wy2-assembly1_C  TM=6.672E-01  e=3.207E-01  Escherichia coli